Protein AF-A0A015KIH4-F1 (afdb_monomer_lite)

Sequence (139 aa):
MNKYRIIKDDKKRKSVEKLAPDIIREFVRLIQFRLKIQEPSAQIKWIPINSDVDSSIMEGNWDKDDIDNLVVEVCSFPVIGQDLDDVENRKVYTPAQVFTKSKSYKSYVISMSSKVAKRISNLSNTTNSGPESGNSDYE

Secondary structure (DSSP, 8-state):
-TTT-----HHHHHHHHHHHHHHHHHHHIIIIIIHHHSSSPPEEEPPPTTPBP-TTTEE-S--GGGGGGEEEEEEEE-EEEESTT-TTT-EEEEPEEEEEEEPPHHHHHHHHHHHHHHHHHHHHTTTT-PPPPP-----

Foldseek 3Di:
DVPVDDDPDPVVVVVCVVCVVVVVVVVCCCPVPVQCPDVVRKDWDFDDWFAQDDPVQEDEDDDPVCSRQKGFHDFPGTWIWPPVVPPVPIDTPDHTYTDIDGDDPVRVVVVVVVVVVVVVVVVVVVPPPDDDDDDDDDD

Structure (mmCIF, N/CA/C/O backbone):
data_AF-A0A015KIH4-F1
#
_entry.id   AF-A0A015KIH4-F1
#
loop_
_atom_site.group_PDB
_atom_site.id
_atom_site.type_symbol
_atom_site.label_atom_id
_atom_site.label_alt_id
_atom_site.label_comp_id
_atom_site.label_asym_id
_atom_site.label_entity_id
_atom_site.label_seq_id
_atom_site.pdbx_PDB_ins_code
_atom_site.Cartn_x
_atom_site.Cartn_y
_atom_site.Cartn_z
_atom_site.occupancy
_atom_site.B_iso_or_equiv
_atom_site.auth_seq_id
_atom_site.auth_comp_id
_atom_site.auth_asym_id
_atom_site.auth_atom_id
_atom_site.pdbx_PDB_model_num
ATOM 1 N N . MET A 1 1 ? -16.469 -4.375 12.742 1.00 63.25 1 MET A N 1
ATOM 2 C CA . MET A 1 1 ? -15.119 -4.071 13.278 1.00 63.25 1 MET A CA 1
ATOM 3 C C . MET A 1 1 ? -14.524 -5.231 14.093 1.00 63.25 1 MET A C 1
ATOM 5 O O . MET A 1 1 ? -13.373 -5.577 13.866 1.00 63.25 1 MET A O 1
ATOM 9 N N . ASN A 1 2 ? -15.311 -5.909 14.941 1.00 78.44 2 ASN A N 1
ATOM 10 C CA . ASN A 1 2 ? -14.821 -6.910 15.912 1.00 78.44 2 ASN A CA 1
ATOM 11 C C . ASN A 1 2 ? -14.225 -8.213 15.345 1.00 78.44 2 ASN A C 1
ATOM 13 O O . ASN A 1 2 ? -13.649 -8.982 16.102 1.00 78.44 2 ASN A O 1
ATOM 17 N N . LYS A 1 3 ? -14.332 -8.464 14.033 1.00 84.06 3 LYS A N 1
ATOM 18 C CA . LYS A 1 3 ? -13.757 -9.657 13.389 1.00 84.06 3 LYS A CA 1
ATOM 19 C C . LYS A 1 3 ? -12.225 -9.650 13.394 1.00 84.06 3 LYS A C 1
ATOM 21 O O . LYS A 1 3 ? -11.616 -10.696 13.562 1.00 84.06 3 LYS A O 1
ATOM 26 N N . TYR A 1 4 ? -11.622 -8.479 13.188 1.00 80.75 4 TYR A N 1
ATOM 27 C CA . TYR A 1 4 ? -10.169 -8.339 13.026 1.00 80.75 4 TYR A CA 1
ATOM 28 C C . TYR A 1 4 ? -9.501 -7.678 14.234 1.00 80.75 4 TYR A C 1
ATOM 30 O O . TYR A 1 4 ? -8.318 -7.888 14.478 1.00 80.75 4 TYR A O 1
ATOM 38 N N . ARG A 1 5 ? -10.248 -6.872 15.003 1.00 83.56 5 ARG A N 1
ATOM 39 C CA . ARG A 1 5 ? -9.742 -6.197 16.203 1.00 83.56 5 ARG A CA 1
ATOM 40 C C . ARG A 1 5 ? -10.873 -5.878 17.172 1.00 83.56 5 ARG A C 1
ATOM 42 O O . ARG A 1 5 ? -11.912 -5.373 16.756 1.00 83.56 5 ARG A O 1
ATOM 49 N N . ILE A 1 6 ? -10.626 -6.082 18.464 1.00 90.00 6 ILE A N 1
ATOM 50 C CA . ILE A 1 6 ? -11.513 -5.655 19.553 1.00 90.00 6 ILE A CA 1
ATOM 51 C C . ILE A 1 6 ? -10.832 -4.506 20.306 1.00 90.00 6 ILE A C 1
ATOM 53 O O . ILE A 1 6 ? -9.694 -4.639 20.758 1.00 90.00 6 ILE A O 1
ATOM 57 N N . ILE A 1 7 ? -11.516 -3.365 20.430 1.00 90.19 7 ILE A N 1
ATOM 58 C CA . ILE A 1 7 ? -11.055 -2.221 21.228 1.00 90.19 7 ILE A CA 1
ATOM 59 C C . ILE A 1 7 ? -11.792 -2.274 22.565 1.00 90.19 7 ILE A C 1
ATOM 61 O O . ILE A 1 7 ? -12.995 -2.040 22.607 1.00 90.19 7 ILE A O 1
ATOM 65 N N . LYS A 1 8 ? -11.067 -2.614 23.637 1.00 92.81 8 LYS A N 1
ATOM 66 C CA . LYS A 1 8 ? -11.639 -2.753 24.987 1.00 92.81 8 LYS A CA 1
ATOM 67 C C . LYS A 1 8 ? -12.040 -1.410 25.608 1.00 92.81 8 LYS A C 1
ATOM 69 O O . LYS A 1 8 ? -12.992 -1.354 26.368 1.00 92.81 8 LYS A O 1
ATOM 74 N N . ASP A 1 9 ? -11.306 -0.345 25.291 1.00 95.62 9 ASP A N 1
ATOM 75 C CA . ASP A 1 9 ? -11.614 1.006 25.761 1.00 95.62 9 ASP A CA 1
ATOM 76 C C . ASP A 1 9 ? -12.815 1.572 24.990 1.00 95.62 9 ASP A C 1
ATOM 78 O O . ASP A 1 9 ? -12.732 1.828 23.785 1.00 95.62 9 ASP A O 1
ATOM 82 N N . ASP A 1 10 ? -13.927 1.782 25.691 1.00 93.75 10 ASP A N 1
ATOM 83 C CA . ASP A 1 10 ? -15.176 2.244 25.088 1.00 93.75 10 ASP A CA 1
ATOM 84 C C . ASP A 1 10 ? -15.097 3.658 24.509 1.00 93.75 10 ASP A C 1
ATOM 86 O O . ASP A 1 10 ? -15.727 3.942 23.485 1.00 93.75 10 ASP A O 1
ATOM 90 N N . LYS A 1 11 ? -14.320 4.557 25.122 1.00 96.12 11 LYS A N 1
ATOM 91 C CA . LYS A 1 11 ? -14.159 5.930 24.626 1.00 96.12 11 LYS A CA 1
ATOM 92 C C . LYS A 1 11 ? -13.389 5.917 23.308 1.00 96.12 11 LYS A C 1
ATOM 94 O O . LYS A 1 11 ? -13.807 6.560 22.344 1.00 96.12 11 LYS A O 1
ATOM 99 N N . LYS A 1 12 ? -12.308 5.139 23.247 1.00 93.69 12 LYS A N 1
ATOM 100 C CA . LYS A 1 12 ? -11.501 4.934 22.040 1.00 93.69 12 LYS A CA 1
ATOM 101 C C . LYS A 1 12 ? -12.281 4.206 20.952 1.00 93.69 12 LYS A C 1
ATOM 103 O O . LYS A 1 12 ? -12.163 4.543 19.780 1.00 93.69 12 LYS A O 1
ATOM 108 N N . ARG A 1 13 ? -13.087 3.211 21.320 1.00 92.50 13 ARG A N 1
ATOM 109 C CA . ARG A 1 13 ? -13.930 2.487 20.367 1.00 92.50 13 ARG A CA 1
ATOM 110 C C . ARG A 1 13 ? -14.923 3.434 19.700 1.00 92.50 13 ARG A C 1
ATOM 112 O O . ARG A 1 13 ? -14.947 3.506 18.476 1.00 92.50 13 ARG A O 1
ATOM 119 N N . LYS A 1 14 ? -15.663 4.215 20.494 1.00 93.44 14 LYS A N 1
ATOM 120 C CA . LYS A 1 14 ? -16.629 5.201 19.984 1.00 93.44 14 LYS A CA 1
ATOM 121 C C . LYS A 1 14 ? -15.967 6.263 19.105 1.00 93.44 14 LYS A C 1
ATOM 123 O O . LYS A 1 14 ? -16.537 6.639 18.085 1.00 93.44 14 LYS A O 1
ATOM 128 N N . SER A 1 15 ? -14.775 6.745 19.467 1.00 94.38 15 SER A N 1
ATOM 129 C CA . SER A 1 15 ? -14.073 7.742 18.648 1.00 94.38 15 SER A CA 1
ATOM 130 C C . SER A 1 15 ? -13.616 7.175 17.302 1.00 94.38 15 SER A C 1
ATOM 132 O O . SER A 1 15 ? -13.807 7.826 16.278 1.00 94.38 15 SER A O 1
ATOM 134 N N . VAL A 1 16 ? -13.083 5.949 17.281 1.00 91.00 16 VAL A N 1
ATOM 135 C CA . VAL A 1 16 ? -12.688 5.258 16.044 1.00 91.00 16 VAL A CA 1
ATOM 136 C C . VAL A 1 16 ? -13.904 4.958 15.168 1.00 91.00 16 VAL A C 1
ATOM 138 O O . VAL A 1 16 ? -13.865 5.229 13.972 1.00 91.00 16 VAL A O 1
ATOM 141 N N . GLU A 1 17 ? -14.993 4.450 15.751 1.00 90.50 17 GLU A N 1
ATOM 142 C CA . GLU A 1 17 ? -16.240 4.166 15.025 1.00 90.50 17 GLU A CA 1
ATOM 143 C C . GLU A 1 17 ? -16.836 5.432 14.398 1.00 90.50 17 GLU A C 1
ATOM 145 O O . GLU A 1 17 ? -17.338 5.375 13.278 1.00 90.50 17 GLU A O 1
ATOM 150 N N . LYS A 1 18 ? -16.732 6.583 15.077 1.00 94.19 18 LYS A N 1
ATOM 151 C CA . LYS A 1 18 ? -17.179 7.875 14.540 1.00 94.19 18 LYS A CA 1
ATOM 152 C C . LYS A 1 18 ? -16.291 8.386 13.402 1.00 94.19 18 LYS A C 1
ATOM 154 O O . LYS A 1 18 ? -16.810 8.995 12.477 1.00 94.19 18 LYS A O 1
ATOM 159 N N . LEU A 1 19 ? -14.978 8.160 13.472 1.00 94.56 19 LEU A N 1
ATOM 160 C CA . LEU A 1 19 ? -14.013 8.666 12.489 1.00 94.56 19 LEU A CA 1
ATOM 161 C C . LEU A 1 19 ? -13.919 7.788 11.230 1.00 94.56 19 LEU A C 1
ATOM 163 O O . LEU A 1 19 ? -13.601 8.281 10.148 1.00 94.56 19 LEU A O 1
ATOM 167 N N . ALA A 1 20 ? -14.193 6.487 11.349 1.00 91.44 20 ALA A N 1
ATOM 168 C CA . ALA A 1 20 ? -14.040 5.542 10.246 1.00 91.44 20 ALA A CA 1
ATOM 169 C C . ALA A 1 20 ? -14.828 5.924 8.972 1.00 91.44 20 ALA A C 1
ATOM 171 O O . ALA A 1 20 ? -14.237 5.848 7.893 1.00 91.44 20 ALA A O 1
ATOM 172 N N . PRO A 1 21 ? -16.102 6.370 9.038 1.00 94.12 21 PRO A N 1
ATOM 173 C CA . PRO A 1 21 ? -16.849 6.786 7.852 1.00 94.12 21 PRO A CA 1
ATOM 174 C C . PRO A 1 21 ? -16.186 7.940 7.095 1.00 94.12 21 PRO A C 1
ATOM 176 O O . PRO A 1 21 ? -16.146 7.915 5.865 1.00 94.12 21 PRO A O 1
ATOM 179 N N . ASP A 1 22 ? -15.638 8.921 7.816 1.00 95.69 22 ASP A N 1
ATOM 180 C CA . ASP A 1 22 ? -14.982 10.080 7.209 1.00 95.69 22 ASP A CA 1
ATOM 181 C C . ASP A 1 22 ? -13.670 9.673 6.532 1.00 95.69 22 ASP A C 1
ATOM 183 O O . ASP A 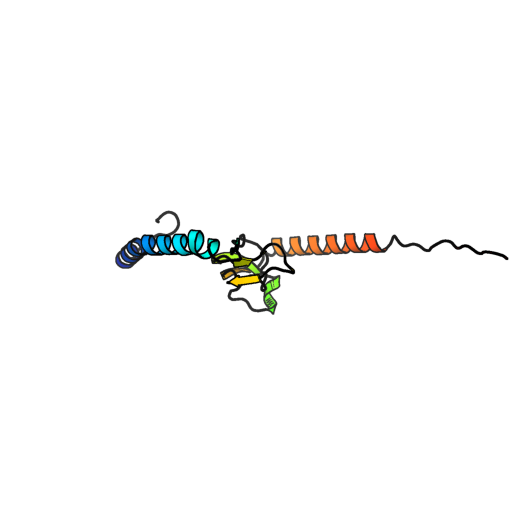1 22 ? -13.435 10.039 5.381 1.00 95.69 22 ASP A O 1
ATOM 187 N N . ILE A 1 23 ? -12.863 8.825 7.182 1.00 93.69 23 ILE A N 1
ATOM 188 C CA . ILE A 1 23 ? -11.636 8.276 6.580 1.00 93.69 23 ILE A CA 1
ATOM 189 C C . ILE A 1 23 ? -11.959 7.486 5.307 1.00 93.69 23 ILE A C 1
ATOM 191 O O . ILE A 1 23 ? -11.299 7.672 4.287 1.00 93.69 23 ILE A O 1
ATOM 195 N N . ILE A 1 24 ? -12.975 6.619 5.341 1.00 92.38 24 ILE A N 1
ATOM 196 C CA . ILE A 1 24 ? -13.373 5.815 4.176 1.00 92.38 24 ILE A CA 1
ATOM 197 C C . ILE A 1 24 ? -13.836 6.724 3.034 1.00 92.38 24 ILE A C 1
ATOM 199 O O . ILE A 1 24 ? -13.433 6.517 1.888 1.00 92.38 24 ILE A O 1
ATOM 203 N N . ARG A 1 25 ? -14.650 7.745 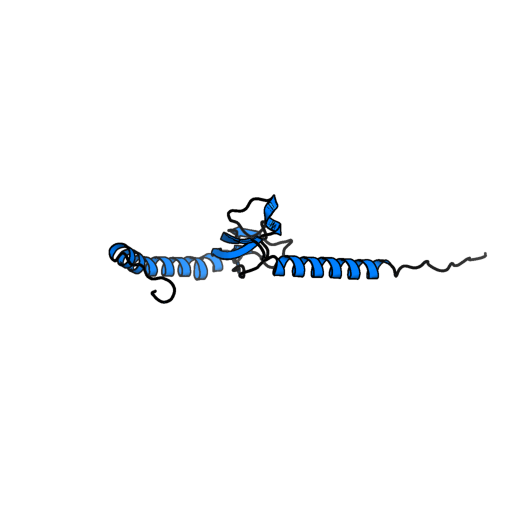3.332 1.00 94.56 25 ARG A N 1
ATOM 204 C CA . ARG A 1 25 ? -15.117 8.716 2.334 1.00 94.56 25 ARG A CA 1
ATOM 205 C C . ARG A 1 25 ? -13.946 9.439 1.679 1.00 94.56 25 ARG A C 1
ATOM 207 O O . ARG A 1 25 ? -13.906 9.534 0.455 1.00 94.56 25 ARG A O 1
ATOM 214 N N . GLU A 1 26 ? -12.997 9.919 2.474 1.00 93.62 26 GLU A N 1
ATOM 215 C CA . GLU A 1 26 ? -11.819 10.616 1.961 1.00 93.62 26 GLU A CA 1
ATOM 216 C C . GLU A 1 26 ? -10.917 9.697 1.142 1.00 93.62 26 GLU A C 1
ATOM 218 O O . GLU A 1 26 ? -10.487 10.075 0.054 1.00 93.62 26 GLU A O 1
ATOM 223 N N . PHE A 1 27 ? -10.708 8.459 1.588 1.00 90.25 27 PHE A N 1
ATOM 224 C CA . PHE A 1 27 ? -9.954 7.469 0.827 1.00 90.25 27 PHE A CA 1
ATOM 225 C C . PHE A 1 27 ? -10.593 7.208 -0.543 1.00 90.25 27 PHE A C 1
ATOM 227 O O . PHE A 1 27 ? -9.924 7.324 -1.567 1.00 90.25 27 PHE A O 1
ATOM 234 N N . VAL A 1 28 ? -11.902 6.943 -0.597 1.00 90.94 28 VAL A N 1
ATOM 235 C CA . VAL A 1 28 ? -12.617 6.749 -1.872 1.00 90.94 28 VAL A CA 1
ATOM 236 C C . VAL A 1 28 ? -12.528 8.002 -2.745 1.00 90.94 28 VAL A C 1
ATOM 238 O O . VAL A 1 28 ? -12.279 7.889 -3.945 1.00 90.94 28 VAL A O 1
ATOM 241 N N . ARG A 1 29 ? -12.666 9.195 -2.154 1.00 91.25 29 ARG A N 1
ATOM 242 C CA . ARG A 1 29 ? -12.552 10.475 -2.866 1.00 91.25 29 ARG A CA 1
ATOM 243 C C . ARG A 1 29 ? -11.183 10.644 -3.530 1.00 91.25 29 ARG A C 1
ATOM 245 O O . ARG A 1 29 ? -11.108 11.012 -4.702 1.00 91.25 29 ARG A O 1
ATOM 252 N N . LEU A 1 30 ? -10.106 10.378 -2.795 1.00 88.75 30 LEU A N 1
ATOM 253 C CA . LEU A 1 30 ? -8.737 10.474 -3.303 1.00 88.75 30 LEU A CA 1
ATOM 254 C C . LEU A 1 30 ? -8.471 9.418 -4.380 1.00 88.75 30 LEU A C 1
ATOM 256 O O . LEU A 1 30 ? -8.013 9.752 -5.471 1.00 88.75 30 LEU A O 1
ATOM 260 N N . ILE A 1 31 ? -8.804 8.162 -4.092 1.00 85.19 31 ILE A N 1
ATOM 261 C CA . ILE A 1 31 ? -8.418 7.029 -4.931 1.00 85.19 31 ILE A CA 1
ATOM 262 C C . ILE A 1 31 ? -9.255 6.924 -6.210 1.00 85.19 31 ILE A C 1
ATOM 264 O O . ILE A 1 31 ? -8.700 6.741 -7.289 1.00 85.19 31 ILE A O 1
ATOM 268 N N . GLN A 1 32 ? -10.583 7.031 -6.120 1.00 83.06 32 GLN A N 1
ATOM 269 C CA . GLN A 1 32 ? -11.451 6.826 -7.286 1.00 83.06 32 GLN A CA 1
ATOM 270 C C . GLN A 1 32 ? -11.588 8.064 -8.161 1.00 83.06 32 GLN A C 1
ATOM 272 O O . GLN A 1 32 ? -11.792 7.923 -9.362 1.00 83.06 32 GLN A O 1
ATOM 277 N N . PHE A 1 33 ? -11.484 9.260 -7.582 1.00 84.81 33 PHE A N 1
ATOM 278 C CA . PHE A 1 33 ? -11.687 10.494 -8.333 1.00 84.81 33 PHE A CA 1
ATOM 279 C C . PHE A 1 33 ? -10.360 11.193 -8.582 1.00 84.81 33 PHE A C 1
ATOM 281 O O . PHE A 1 33 ? -9.949 11.323 -9.729 1.00 84.81 33 PHE A O 1
ATOM 288 N N . ARG A 1 34 ? -9.643 11.609 -7.532 1.00 85.12 34 ARG A N 1
ATOM 289 C CA . ARG A 1 34 ? -8.473 12.479 -7.735 1.00 85.12 34 ARG A CA 1
A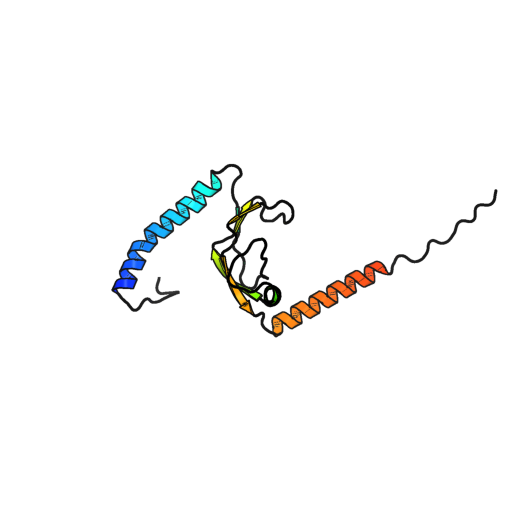TOM 290 C C . ARG A 1 34 ? -7.361 11.819 -8.542 1.00 85.12 34 ARG A C 1
ATOM 292 O O . ARG A 1 34 ? -6.861 12.446 -9.466 1.00 85.12 34 ARG A O 1
ATOM 299 N N . LEU A 1 35 ? -7.005 10.575 -8.229 1.00 85.25 35 LEU A N 1
ATOM 300 C CA . LEU A 1 35 ? -5.913 9.887 -8.927 1.00 85.25 35 LEU A CA 1
ATOM 301 C C . LEU A 1 35 ? -6.245 9.537 -10.385 1.00 85.25 35 LEU A C 1
ATOM 303 O O . LEU A 1 35 ? -5.340 9.502 -11.212 1.00 85.25 35 LEU A O 1
ATOM 307 N N . LYS A 1 36 ? -7.527 9.327 -10.710 1.00 78.81 36 LYS A N 1
ATOM 308 C CA . LYS A 1 36 ? -7.974 9.014 -12.078 1.00 78.81 36 LYS A CA 1
ATOM 309 C C . LYS A 1 36 ? -8.171 10.244 -12.965 1.00 78.81 36 LYS A C 1
ATOM 311 O O . LYS A 1 36 ? -8.187 10.104 -14.179 1.00 78.81 36 LYS A O 1
ATOM 316 N N . ILE A 1 37 ? -8.375 11.422 -12.371 1.00 84.19 37 ILE A N 1
ATOM 317 C CA . ILE A 1 37 ? -8.646 12.672 -13.104 1.00 84.19 37 ILE A CA 1
ATOM 318 C C . ILE A 1 37 ? -7.348 13.428 -13.439 1.00 84.19 37 ILE A C 1
ATOM 320 O O . ILE A 1 37 ? -7.346 14.287 -14.314 1.00 84.19 37 ILE A O 1
ATOM 324 N N . GLN A 1 38 ? -6.237 13.135 -12.757 1.00 77.50 38 GLN A N 1
ATOM 325 C CA . GLN A 1 38 ? -4.938 13.717 -13.100 1.00 77.50 38 GLN A CA 1
ATOM 326 C C . GLN A 1 38 ? -4.435 13.151 -14.432 1.00 77.50 38 GLN A C 1
ATOM 328 O O . GLN A 1 38 ? -4.422 11.939 -14.613 1.00 77.50 38 GLN A O 1
ATOM 333 N N . GLU A 1 39 ? -3.987 14.018 -15.340 1.00 82.44 39 GLU A N 1
ATOM 334 C CA . GLU A 1 39 ? -3.259 13.606 -16.539 1.00 82.44 39 GLU A CA 1
ATOM 335 C C . GLU A 1 39 ? -1.747 13.731 -16.286 1.00 82.44 39 GLU A C 1
ATOM 337 O O . GLU A 1 39 ? -1.284 14.825 -15.944 1.00 82.44 39 GLU A O 1
ATOM 342 N N . PRO A 1 40 ? -0.961 12.645 -16.426 1.00 83.19 40 PRO A N 1
ATOM 343 C CA . PRO A 1 40 ? -1.369 11.281 -16.796 1.00 83.19 40 PRO A CA 1
ATOM 344 C C . PRO A 1 40 ? -1.968 10.487 -15.614 1.00 83.19 40 PRO A C 1
ATOM 346 O O . PRO A 1 40 ? -1.550 10.665 -14.467 1.00 83.19 40 PRO A O 1
ATOM 349 N N . SER A 1 41 ? -2.912 9.578 -15.896 1.00 84.12 41 SER A N 1
ATOM 350 C CA . SER A 1 41 ? -3.633 8.817 -14.859 1.00 84.12 41 SER A CA 1
ATOM 351 C C . SER A 1 41 ? -2.671 8.039 -13.966 1.00 84.12 41 SER A C 1
ATOM 353 O O . SER A 1 41 ? -1.875 7.231 -14.446 1.00 84.12 41 SER A O 1
ATOM 355 N N . ALA A 1 42 ? -2.782 8.236 -12.654 1.00 89.81 42 ALA A N 1
ATOM 356 C CA . ALA A 1 42 ? -1.985 7.491 -11.694 1.00 89.81 42 ALA A CA 1
ATOM 357 C C . ALA A 1 42 ? -2.541 6.069 -11.500 1.00 89.81 42 ALA A C 1
ATOM 359 O O . ALA A 1 42 ? -3.751 5.839 -11.444 1.00 89.81 42 ALA A O 1
ATOM 360 N N . GLN A 1 43 ? -1.631 5.114 -11.370 1.00 91.25 43 GLN A N 1
ATOM 361 C CA . GLN A 1 43 ? -1.867 3.717 -11.042 1.00 91.25 43 GLN A CA 1
ATOM 362 C C . GLN A 1 43 ? -1.621 3.491 -9.549 1.00 91.25 43 GLN A C 1
ATOM 364 O O . GLN A 1 43 ? -0.802 4.169 -8.926 1.00 91.25 43 GLN A O 1
ATOM 369 N N . ILE A 1 44 ? -2.325 2.512 -8.984 1.00 92.50 44 ILE A N 1
ATOM 370 C CA . ILE A 1 44 ? -2.167 2.077 -7.596 1.00 92.50 44 ILE A CA 1
ATOM 371 C C . ILE A 1 44 ? -1.868 0.590 -7.611 1.00 92.50 44 ILE A C 1
ATOM 373 O O . ILE A 1 44 ? -2.650 -0.186 -8.166 1.00 92.50 44 ILE A O 1
ATOM 377 N N . LYS A 1 45 ? -0.788 0.185 -6.948 1.00 94.38 45 LYS A N 1
ATOM 378 C CA . LYS A 1 45 ? -0.410 -1.223 -6.828 1.00 94.38 45 LYS A CA 1
ATOM 379 C C . LYS A 1 45 ? -0.148 -1.566 -5.367 1.00 94.38 45 LYS A C 1
ATOM 381 O O . LYS A 1 45 ? 0.656 -0.935 -4.686 1.00 94.38 45 LYS A O 1
ATOM 386 N N . TRP A 1 46 ? -0.868 -2.567 -4.874 1.00 96.38 46 TRP A N 1
ATOM 387 C CA . TRP A 1 46 ? -0.635 -3.128 -3.547 1.00 96.38 46 TRP A CA 1
ATOM 388 C C . TRP A 1 46 ? 0.464 -4.175 -3.630 1.00 96.38 46 TRP A C 1
ATOM 390 O O . TRP A 1 46 ? 0.451 -5.014 -4.532 1.00 96.38 46 TRP A O 1
ATOM 400 N N . ILE A 1 47 ? 1.398 -4.137 -2.683 1.00 97.12 47 ILE A N 1
ATOM 401 C CA . ILE A 1 47 ? 2.477 -5.118 -2.628 1.00 97.12 47 ILE A CA 1
ATOM 402 C C . ILE A 1 47 ? 1.973 -6.383 -1.920 1.00 97.12 47 ILE A C 1
ATOM 404 O O . ILE A 1 47 ? 1.503 -6.290 -0.780 1.00 97.12 47 ILE A O 1
ATOM 408 N N . PRO A 1 48 ? 2.049 -7.566 -2.557 1.00 96.44 48 PRO A N 1
ATOM 409 C CA . PRO A 1 48 ? 1.620 -8.813 -1.935 1.00 96.44 48 PRO A CA 1
ATOM 410 C C . PRO A 1 48 ? 2.458 -9.180 -0.707 1.00 96.44 48 PRO A C 1
ATOM 412 O O . PRO A 1 48 ? 3.665 -8.929 -0.656 1.00 96.44 48 PRO A O 1
ATOM 415 N N . ILE A 1 49 ? 1.831 -9.861 0.254 1.00 93.94 49 ILE A N 1
ATOM 416 C CA . ILE A 1 49 ? 2.541 -10.465 1.385 1.00 93.94 49 ILE A CA 1
ATOM 417 C C . ILE A 1 49 ? 3.589 -11.474 0.893 1.00 93.94 49 ILE A C 1
ATOM 419 O O . ILE A 1 49 ? 3.362 -12.217 -0.059 1.00 93.94 49 ILE A O 1
ATOM 423 N N . ASN A 1 50 ? 4.721 -11.525 1.589 1.00 93.88 50 ASN A N 1
ATOM 424 C CA . ASN A 1 50 ? 5.909 -12.321 1.291 1.00 93.88 50 ASN A CA 1
ATOM 425 C C . ASN A 1 50 ? 6.650 -11.939 -0.005 1.00 93.88 50 ASN A C 1
ATOM 427 O O . ASN A 1 50 ? 7.540 -12.682 -0.412 1.00 93.88 50 ASN A O 1
ATOM 431 N N . SER A 1 51 ? 6.323 -10.805 -0.634 1.00 94.44 51 SER A N 1
ATOM 432 C CA . SER A 1 51 ? 7.150 -10.260 -1.720 1.00 94.44 51 SER A CA 1
ATOM 433 C C . SER A 1 51 ? 8.522 -9.853 -1.186 1.00 94.44 51 SER A C 1
ATOM 435 O O . SER A 1 51 ? 8.622 -9.374 -0.052 1.00 94.44 51 SER A O 1
ATOM 437 N N . ASP A 1 52 ? 9.560 -10.018 -2.004 1.00 94.25 52 ASP A N 1
ATOM 438 C CA . ASP A 1 52 ? 10.873 -9.439 -1.722 1.00 94.25 52 ASP A CA 1
ATOM 439 C C . ASP A 1 52 ? 10.761 -7.910 -1.637 1.00 94.25 52 ASP A C 1
ATOM 441 O O . ASP A 1 52 ? 9.955 -7.290 -2.338 1.00 94.25 52 ASP A O 1
ATOM 445 N N . VAL A 1 53 ? 11.547 -7.309 -0.745 1.00 93.69 53 VAL A N 1
ATOM 446 C CA . VAL A 1 53 ? 11.563 -5.855 -0.572 1.00 93.69 53 VAL A CA 1
ATOM 447 C C . VAL A 1 53 ? 12.269 -5.214 -1.769 1.00 93.69 53 VAL A C 1
ATOM 449 O O . VAL A 1 53 ? 13.425 -5.519 -2.044 1.00 93.69 53 VAL A O 1
ATOM 452 N N . ASP A 1 54 ? 11.578 -4.306 -2.462 1.00 93.00 54 ASP A N 1
ATOM 453 C CA . ASP A 1 54 ? 12.133 -3.492 -3.551 1.00 93.00 54 ASP A CA 1
ATOM 454 C C . ASP A 1 54 ? 12.200 -2.029 -3.095 1.00 93.00 54 ASP A C 1
ATOM 456 O O . ASP A 1 54 ? 11.197 -1.314 -3.105 1.00 93.00 54 ASP A O 1
ATOM 460 N N . SER A 1 55 ? 13.391 -1.571 -2.704 1.00 92.62 55 SER A N 1
ATOM 461 C CA . SER A 1 55 ? 13.621 -0.202 -2.216 1.00 92.62 55 SER A CA 1
ATOM 462 C C . SER A 1 55 ? 13.354 0.888 -3.256 1.00 92.62 55 SER A C 1
ATOM 464 O O . SER A 1 55 ? 13.273 2.059 -2.895 1.00 92.62 55 SER A O 1
ATOM 466 N N . SER A 1 56 ? 13.200 0.540 -4.535 1.00 92.75 56 SER A N 1
ATOM 467 C CA . SER A 1 56 ? 12.868 1.521 -5.571 1.00 92.75 56 SER A CA 1
ATOM 468 C C . SER A 1 56 ? 11.370 1.841 -5.651 1.00 92.75 56 SER A C 1
ATOM 470 O O . SER A 1 56 ? 10.998 2.851 -6.248 1.00 92.75 56 SER A O 1
ATOM 472 N N . ILE A 1 57 ? 10.504 1.024 -5.033 1.00 95.62 57 ILE A N 1
ATOM 473 C CA . ILE A 1 57 ? 9.047 1.261 -4.976 1.00 95.62 57 ILE A CA 1
ATOM 474 C C . ILE A 1 57 ? 8.455 1.134 -3.569 1.00 95.62 57 ILE A C 1
ATOM 476 O O . ILE A 1 57 ? 7.261 1.385 -3.398 1.00 95.62 57 ILE A O 1
ATOM 480 N N . MET A 1 58 ? 9.245 0.722 -2.576 1.00 96.12 58 MET A N 1
ATOM 481 C CA . MET A 1 58 ? 8.814 0.485 -1.199 1.00 96.12 58 MET A CA 1
ATOM 482 C C . MET A 1 58 ? 9.640 1.304 -0.210 1.00 96.12 58 MET A C 1
ATOM 484 O O . MET A 1 58 ? 10.843 1.485 -0.381 1.00 96.12 58 MET A O 1
ATOM 488 N N . GLU A 1 59 ? 8.992 1.719 0.870 1.00 95.50 59 GLU A N 1
ATOM 489 C CA . GLU A 1 59 ? 9.588 2.397 2.014 1.00 95.50 59 GLU A CA 1
ATOM 490 C C . GLU A 1 59 ? 9.135 1.717 3.313 1.00 95.50 59 GLU A C 1
ATOM 492 O O . GLU A 1 59 ? 8.013 1.212 3.428 1.00 95.50 59 GLU A O 1
ATOM 497 N N . GLY A 1 60 ? 10.027 1.684 4.296 1.00 90.69 60 GLY A N 1
ATOM 498 C CA . GLY A 1 60 ? 9.770 1.157 5.626 1.00 90.69 60 GLY A CA 1
ATOM 499 C C . GLY A 1 60 ? 11.047 1.147 6.456 1.00 90.69 60 GLY A C 1
ATOM 500 O O . GLY A 1 60 ? 12.049 1.754 6.085 1.00 90.69 60 GLY A O 1
ATOM 501 N N . ASN A 1 61 ? 10.996 0.489 7.612 1.00 86.12 61 ASN A N 1
ATOM 502 C CA . ASN A 1 61 ? 12.093 0.512 8.573 1.00 86.12 61 ASN A CA 1
ATOM 503 C C . ASN A 1 61 ? 12.996 -0.717 8.391 1.00 86.12 61 ASN A C 1
ATOM 505 O O . ASN A 1 61 ? 12.737 -1.765 8.984 1.00 86.12 61 ASN A O 1
ATOM 509 N N . TRP A 1 62 ? 14.011 -0.605 7.534 1.00 87.06 62 TRP A N 1
ATOM 510 C CA . TRP A 1 62 ? 15.076 -1.598 7.388 1.00 87.06 62 TRP A CA 1
ATOM 511 C C . TRP A 1 62 ? 16.407 -0.930 7.057 1.00 87.06 62 TRP A C 1
ATOM 513 O O . TRP A 1 62 ? 16.454 0.076 6.346 1.00 87.06 62 TRP A O 1
ATOM 523 N N . ASP A 1 63 ? 17.490 -1.536 7.532 1.00 81.88 63 ASP A N 1
ATOM 524 C CA . ASP A 1 63 ? 18.834 -1.170 7.111 1.00 81.88 63 ASP A CA 1
ATOM 525 C C . ASP A 1 63 ? 19.105 -1.710 5.702 1.00 81.88 63 ASP A C 1
ATOM 527 O O . ASP A 1 63 ? 18.606 -2.767 5.302 1.00 81.88 63 ASP A O 1
ATOM 531 N N . LYS A 1 64 ? 19.892 -0.967 4.917 1.00 75.94 64 LYS A N 1
ATOM 532 C CA . LYS A 1 64 ? 20.180 -1.327 3.517 1.00 75.94 64 LYS A CA 1
ATOM 533 C C . LYS A 1 64 ? 20.876 -2.685 3.394 1.00 75.94 64 LYS A C 1
ATOM 535 O O . LYS A 1 64 ? 20.658 -3.372 2.402 1.00 75.94 64 LYS A O 1
ATOM 540 N N . ASP A 1 65 ? 21.653 -3.066 4.403 1.00 78.38 65 ASP A N 1
ATOM 541 C CA . ASP A 1 65 ? 22.450 -4.296 4.410 1.00 78.38 65 ASP A CA 1
ATOM 542 C C . ASP A 1 65 ? 21.603 -5.557 4.667 1.00 78.38 65 ASP A C 1
ATOM 544 O O . ASP A 1 65 ? 21.989 -6.656 4.272 1.00 78.38 65 ASP A O 1
ATOM 548 N N . ASP A 1 66 ? 20.409 -5.404 5.252 1.00 81.31 66 ASP A N 1
ATOM 549 C CA . ASP A 1 66 ? 19.527 -6.520 5.617 1.00 81.31 66 ASP A CA 1
ATOM 550 C C . ASP A 1 66 ? 18.387 -6.762 4.617 1.00 81.31 66 ASP A C 1
ATOM 552 O O . ASP A 1 66 ? 17.646 -7.743 4.742 1.00 81.31 66 ASP A O 1
ATOM 556 N N . ILE A 1 67 ? 18.247 -5.906 3.599 1.00 85.44 67 ILE A N 1
ATOM 557 C CA . ILE A 1 67 ? 17.100 -5.904 2.677 1.00 85.44 67 ILE A CA 1
ATOM 558 C C . ILE A 1 67 ? 16.887 -7.256 1.976 1.00 85.44 67 ILE A C 1
ATOM 560 O O . ILE A 1 67 ? 15.754 -7.724 1.852 1.00 85.44 67 ILE A O 1
ATOM 564 N N . ASP A 1 68 ? 17.974 -7.943 1.612 1.00 86.62 68 ASP A N 1
ATOM 565 C CA . ASP A 1 68 ? 17.946 -9.238 0.921 1.00 86.62 68 ASP A CA 1
ATOM 566 C C . ASP A 1 68 ? 17.326 -10.359 1.766 1.00 86.62 68 ASP A C 1
ATOM 568 O O . ASP A 1 68 ? 16.812 -11.353 1.230 1.00 86.62 68 ASP A O 1
ATOM 572 N N . ASN A 1 69 ? 17.353 -10.205 3.089 1.00 87.88 69 ASN A N 1
ATOM 573 C CA . ASN A 1 69 ? 16.842 -11.175 4.051 1.00 87.88 69 ASN A CA 1
ATOM 574 C C . ASN A 1 69 ? 15.410 -10.865 4.495 1.00 87.88 69 ASN A C 1
ATOM 576 O O . ASN A 1 69 ? 14.844 -11.624 5.286 1.00 87.88 69 ASN A O 1
ATOM 580 N N . LEU A 1 70 ? 14.808 -9.791 3.984 1.00 91.56 70 LEU A N 1
ATOM 581 C CA . LEU A 1 70 ? 13.487 -9.323 4.375 1.00 91.56 70 LEU A CA 1
ATOM 582 C C . LEU A 1 70 ? 12.444 -9.605 3.294 1.00 91.56 70 LEU A C 1
ATOM 584 O O . LEU A 1 70 ? 12.723 -9.636 2.096 1.00 91.56 70 LEU A O 1
ATOM 588 N N . VAL A 1 71 ? 11.212 -9.822 3.741 1.00 94.38 71 VAL A N 1
ATOM 589 C CA . VAL A 1 71 ? 10.020 -9.876 2.891 1.00 94.38 71 VAL A CA 1
ATOM 590 C C . VAL A 1 71 ? 8.919 -9.025 3.492 1.00 94.38 71 VAL A C 1
ATOM 592 O O . VAL A 1 71 ? 8.877 -8.798 4.705 1.00 94.38 71 VAL A O 1
ATOM 595 N N . VAL A 1 72 ? 7.989 -8.598 2.648 1.00 94.94 72 VAL A N 1
ATOM 596 C CA . VAL A 1 72 ? 6.819 -7.831 3.070 1.00 94.94 72 VAL A CA 1
ATOM 597 C C . VAL A 1 72 ? 5.923 -8.685 3.965 1.00 94.94 72 VAL A C 1
ATOM 599 O O . VAL A 1 72 ? 5.436 -9.744 3.568 1.00 94.94 72 VAL A O 1
ATOM 602 N N . GLU A 1 73 ? 5.675 -8.221 5.182 1.00 94.44 73 GLU A N 1
ATOM 603 C CA . GLU A 1 73 ? 4.663 -8.778 6.078 1.00 94.44 73 GLU A CA 1
ATOM 604 C C . GLU A 1 73 ? 3.318 -8.075 5.881 1.00 94.44 73 GLU A C 1
ATOM 606 O O . GLU A 1 73 ? 2.285 -8.733 5.752 1.00 94.44 73 GLU A O 1
ATOM 611 N N . VAL A 1 74 ? 3.335 -6.741 5.816 1.00 95.12 74 VAL A N 1
ATOM 612 C CA . VAL A 1 74 ? 2.139 -5.910 5.637 1.00 95.12 74 VAL A CA 1
ATOM 613 C C . VAL A 1 74 ? 2.460 -4.747 4.708 1.00 95.12 74 VAL A C 1
ATOM 615 O O . VAL A 1 74 ? 3.407 -4.012 4.953 1.00 95.12 74 VAL A O 1
ATOM 618 N N . CYS A 1 75 ? 1.632 -4.528 3.689 1.00 96.62 75 CYS A N 1
ATOM 619 C CA . CYS A 1 75 ? 1.608 -3.283 2.922 1.00 96.62 75 CYS A CA 1
ATOM 620 C C . CYS A 1 75 ? 0.501 -2.390 3.499 1.00 96.62 75 CYS A C 1
ATOM 622 O O . CYS A 1 75 ? -0.682 -2.714 3.383 1.00 96.62 75 CYS A O 1
ATOM 624 N N . SER A 1 76 ? 0.879 -1.317 4.195 1.00 94.31 76 SER A N 1
ATOM 625 C CA . SER A 1 76 ? -0.059 -0.407 4.870 1.00 94.31 76 SER A CA 1
ATOM 626 C C . SER A 1 76 ? -0.549 0.712 3.952 1.00 94.31 76 SER A C 1
ATOM 628 O O . SER A 1 76 ? -1.658 1.216 4.140 1.00 94.31 76 SER A O 1
ATOM 630 N N . PHE A 1 77 ? 0.244 1.059 2.937 1.00 94.75 77 PHE A N 1
ATOM 631 C CA . PHE A 1 77 ? -0.111 2.015 1.896 1.00 94.75 77 PHE A CA 1
ATOM 632 C C . PHE A 1 77 ? 0.445 1.544 0.543 1.00 94.75 77 PHE A C 1
ATOM 634 O O . PHE A 1 77 ? 1.588 1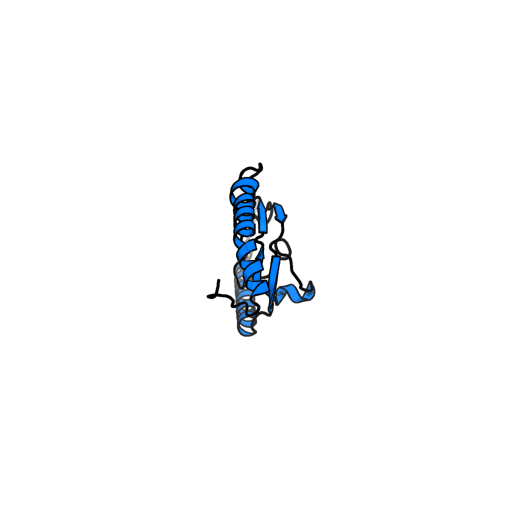.084 0.506 1.00 94.75 77 PHE A O 1
ATOM 641 N N . PRO A 1 78 ? -0.328 1.621 -0.556 1.00 95.38 78 PRO A N 1
ATOM 642 C CA . PRO A 1 78 ? 0.107 1.116 -1.855 1.00 95.38 78 PRO A CA 1
ATOM 643 C C . PRO A 1 78 ? 1.138 2.043 -2.504 1.00 95.38 78 PRO A C 1
ATOM 645 O O . PRO A 1 78 ? 1.231 3.219 -2.154 1.00 95.38 78 PRO A O 1
ATOM 648 N N . VAL A 1 79 ? 1.856 1.536 -3.508 1.00 96.38 79 VAL A N 1
ATOM 649 C CA . VAL A 1 79 ? 2.632 2.407 -4.398 1.00 96.38 79 VAL A CA 1
ATOM 650 C C . VAL A 1 79 ? 1.668 3.139 -5.333 1.00 96.38 79 VAL A C 1
ATOM 652 O O . VAL A 1 79 ? 0.703 2.550 -5.835 1.00 96.38 79 VAL A O 1
ATOM 655 N N . ILE A 1 80 ? 1.929 4.426 -5.552 1.00 94.19 80 ILE A N 1
ATOM 656 C CA . ILE A 1 80 ? 1.198 5.289 -6.481 1.00 94.19 80 ILE A CA 1
ATOM 657 C C . ILE A 1 80 ? 2.191 5.821 -7.508 1.00 94.19 80 ILE A C 1
ATOM 659 O O . ILE A 1 80 ? 3.248 6.340 -7.139 1.00 94.19 80 ILE A O 1
ATOM 663 N N . GLY A 1 81 ? 1.866 5.713 -8.792 1.00 93.88 81 GLY A N 1
ATOM 664 C CA . GLY A 1 81 ? 2.771 6.143 -9.855 1.00 93.88 81 GLY A CA 1
ATOM 665 C C . GLY A 1 81 ? 2.208 5.953 -11.253 1.00 93.88 81 GLY A C 1
ATOM 666 O O . GLY A 1 81 ? 1.002 5.825 -11.425 1.00 93.88 81 GLY A O 1
ATOM 667 N N . GLN A 1 82 ? 3.081 5.933 -12.249 1.00 92.94 82 GLN A N 1
ATOM 668 C CA . GLN A 1 82 ? 2.763 5.649 -13.647 1.00 92.94 82 GLN A CA 1
ATOM 669 C C . GLN A 1 82 ? 3.622 4.508 -14.159 1.00 92.94 82 GLN A C 1
ATOM 671 O O . GLN A 1 82 ? 4.747 4.334 -13.687 1.00 92.94 82 GLN A O 1
ATOM 676 N N . ASP A 1 83 ? 3.050 3.746 -15.092 1.00 92.69 83 ASP A N 1
ATOM 677 C CA . ASP A 1 83 ? 3.693 2.616 -15.762 1.00 92.69 83 ASP A CA 1
ATOM 678 C C . ASP A 1 83 ? 4.388 1.673 -14.775 1.00 92.69 83 ASP A C 1
ATOM 680 O O . ASP A 1 83 ? 5.508 1.235 -14.989 1.00 92.69 83 ASP A O 1
ATOM 684 N N . LEU A 1 84 ? 3.719 1.360 -13.655 1.00 92.88 84 LEU A N 1
ATOM 685 C CA . LEU A 1 84 ? 4.321 0.682 -12.495 1.00 92.88 84 LEU A CA 1
ATOM 686 C C . LEU A 1 84 ? 4.837 -0.738 -12.786 1.00 92.88 84 LEU A C 1
ATOM 688 O O . LEU A 1 84 ? 5.554 -1.312 -11.959 1.00 92.88 84 LEU A O 1
ATOM 692 N N . ASP A 1 85 ? 4.446 -1.312 -13.920 1.00 91.00 85 ASP A N 1
ATOM 693 C CA . ASP A 1 85 ? 4.896 -2.619 -14.393 1.00 91.00 85 ASP A CA 1
ATOM 694 C C . ASP A 1 85 ? 6.130 -2.534 -15.314 1.00 91.00 85 ASP A C 1
ATOM 696 O O . ASP A 1 85 ? 6.814 -3.541 -15.491 1.00 91.00 85 ASP A O 1
ATOM 700 N N . ASP A 1 86 ? 6.464 -1.348 -15.833 1.00 92.69 86 ASP A N 1
ATOM 701 C CA . ASP A 1 86 ? 7.680 -1.086 -16.607 1.00 92.69 86 ASP A CA 1
ATOM 702 C C . ASP A 1 86 ? 8.795 -0.606 -15.668 1.00 92.69 86 ASP A C 1
ATOM 704 O O . ASP A 1 86 ? 8.820 0.535 -15.220 1.00 92.69 86 ASP A O 1
ATOM 708 N N . VAL A 1 87 ? 9.733 -1.489 -15.329 1.00 89.75 87 VAL A N 1
ATOM 709 C CA . VAL A 1 87 ? 10.805 -1.177 -14.368 1.00 89.75 87 VAL A CA 1
ATOM 710 C C . VAL A 1 87 ? 11.717 -0.040 -14.847 1.00 89.75 87 VAL A C 1
ATOM 712 O O . VAL A 1 87 ? 12.253 0.679 -14.004 1.00 89.75 87 VAL A O 1
ATOM 715 N N . GLU A 1 88 ? 11.882 0.139 -16.159 1.00 90.12 88 GLU A N 1
ATOM 716 C CA . GLU A 1 88 ? 12.784 1.145 -16.730 1.00 90.12 88 GLU A CA 1
ATOM 717 C C . GLU A 1 88 ? 12.118 2.520 -16.813 1.00 90.12 88 GLU A C 1
ATOM 719 O O . GLU A 1 88 ? 12.753 3.529 -16.506 1.00 90.12 88 GLU A O 1
ATOM 724 N N . ASN A 1 89 ? 10.832 2.558 -17.176 1.00 91.44 89 ASN A N 1
ATOM 725 C CA . ASN A 1 89 ? 10.110 3.810 -17.422 1.00 91.44 89 ASN A CA 1
ATOM 726 C C . ASN A 1 89 ? 9.147 4.218 -16.299 1.00 91.44 89 ASN A C 1
ATOM 728 O O . ASN A 1 89 ? 8.610 5.330 -16.336 1.00 91.44 89 ASN A O 1
ATOM 732 N N . ARG A 1 90 ? 8.921 3.364 -15.288 1.00 94.00 90 ARG A N 1
ATOM 733 C CA . ARG A 1 90 ? 7.995 3.679 -14.193 1.00 94.00 90 ARG A CA 1
ATOM 734 C C . ARG A 1 90 ? 8.358 4.978 -13.501 1.00 94.00 90 ARG A C 1
ATOM 736 O O . ARG A 1 90 ? 9.509 5.237 -13.144 1.00 94.00 90 ARG A O 1
ATOM 743 N N . LYS A 1 91 ? 7.325 5.741 -13.165 1.00 94.31 91 LYS A N 1
ATOM 744 C CA . LYS A 1 91 ? 7.454 6.933 -12.334 1.00 94.31 91 LYS A CA 1
ATOM 745 C C . LYS A 1 91 ? 6.731 6.725 -11.018 1.00 94.31 91 LYS A C 1
ATOM 747 O O . LYS A 1 91 ? 5.505 6.671 -10.979 1.00 94.31 91 LYS A O 1
ATOM 752 N N . VAL A 1 92 ? 7.486 6.628 -9.930 1.00 95.06 92 VAL A N 1
ATOM 753 C CA . VAL A 1 92 ? 6.928 6.511 -8.579 1.00 95.06 92 VAL A CA 1
ATOM 754 C C . VAL A 1 92 ? 6.634 7.904 -8.031 1.00 95.06 92 VAL A C 1
ATOM 756 O O . VAL A 1 92 ? 7.521 8.750 -7.950 1.00 95.06 92 VAL A O 1
ATOM 759 N N . TYR A 1 93 ? 5.384 8.142 -7.641 1.00 93.44 93 TYR A N 1
ATOM 760 C CA . TYR A 1 93 ? 4.954 9.366 -6.955 1.00 93.44 93 TYR A CA 1
ATOM 761 C C . TYR A 1 93 ? 4.937 9.197 -5.448 1.00 93.44 93 TYR A C 1
ATOM 763 O O . TYR A 1 93 ? 5.246 10.122 -4.701 1.00 93.44 93 TYR A O 1
ATOM 771 N N . THR A 1 94 ? 4.538 8.016 -4.995 1.00 94.00 94 THR A N 1
ATOM 772 C CA . THR A 1 94 ? 4.507 7.666 -3.581 1.00 94.00 94 THR A CA 1
ATOM 773 C C . THR A 1 94 ? 4.906 6.203 -3.453 1.00 94.00 94 THR A C 1
ATOM 775 O O . THR A 1 94 ? 4.218 5.359 -4.035 1.00 94.00 94 THR A O 1
ATOM 778 N N . PRO A 1 95 ? 6.000 5.881 -2.743 1.00 97.06 95 PRO A N 1
ATOM 779 C CA . PRO A 1 95 ? 6.383 4.498 -2.508 1.00 97.06 95 PRO A CA 1
ATOM 780 C C . PRO A 1 95 ? 5.353 3.802 -1.613 1.00 97.06 95 PRO A C 1
ATOM 782 O O . PRO A 1 95 ? 4.679 4.429 -0.789 1.00 97.06 95 PRO A O 1
ATOM 785 N N . ALA A 1 96 ? 5.242 2.486 -1.765 1.00 97.62 96 ALA A N 1
ATOM 786 C CA . ALA A 1 96 ? 4.438 1.668 -0.874 1.00 97.62 96 ALA A CA 1
ATOM 787 C C . ALA A 1 96 ? 5.031 1.695 0.538 1.00 97.62 96 ALA A C 1
ATOM 789 O O . ALA A 1 96 ? 6.220 1.446 0.708 1.00 97.62 96 ALA A O 1
ATOM 790 N N . GLN A 1 97 ? 4.201 1.917 1.552 1.00 97.50 97 GLN A N 1
ATOM 791 C CA . GLN A 1 97 ? 4.623 1.810 2.948 1.00 97.50 97 GLN A CA 1
ATOM 792 C C . GLN A 1 97 ? 4.470 0.355 3.387 1.00 97.50 97 GLN A C 1
ATOM 794 O O . GLN A 1 97 ? 3.357 -0.191 3.363 1.00 97.50 97 GLN A O 1
ATOM 799 N N . VAL A 1 98 ? 5.574 -0.293 3.756 1.00 96.75 98 VAL A N 1
ATOM 800 C CA . VAL A 1 98 ? 5.589 -1.722 4.088 1.00 96.75 98 VAL A CA 1
ATOM 801 C C . VAL A 1 98 ? 6.263 -2.001 5.430 1.00 96.75 98 VAL A C 1
ATOM 803 O O . VAL A 1 98 ? 7.254 -1.385 5.810 1.00 96.75 98 VAL A O 1
ATOM 806 N N . PHE A 1 99 ? 5.715 -2.976 6.148 1.00 94.69 99 PHE A N 1
ATOM 807 C CA . PHE A 1 99 ? 6.345 -3.616 7.295 1.00 94.69 99 PHE A CA 1
ATOM 808 C C . PHE A 1 99 ? 6.977 -4.920 6.835 1.00 94.69 99 PHE A C 1
ATOM 810 O O . PHE A 1 99 ? 6.375 -5.663 6.052 1.00 94.69 99 PHE A O 1
ATOM 817 N N . THR A 1 100 ? 8.178 -5.195 7.323 1.00 94.25 100 THR A N 1
ATOM 818 C CA . THR A 1 100 ? 8.991 -6.327 6.895 1.00 94.25 100 THR A CA 1
ATOM 819 C C . THR A 1 100 ? 9.143 -7.354 8.004 1.00 94.25 100 THR A C 1
ATOM 821 O O . THR A 1 100 ? 9.071 -7.048 9.192 1.00 94.25 100 THR A O 1
ATOM 824 N N . LYS A 1 101 ? 9.393 -8.593 7.590 1.00 92.38 101 LYS A N 1
ATOM 825 C CA . LYS A 1 101 ? 9.820 -9.687 8.461 1.00 92.38 101 LYS A CA 1
ATOM 826 C C . LYS A 1 101 ? 10.979 -10.426 7.812 1.00 92.38 101 LYS A C 1
ATOM 828 O O . LYS A 1 101 ? 11.094 -10.455 6.585 1.00 92.38 101 LYS A O 1
ATOM 833 N N . SER A 1 102 ? 11.802 -11.079 8.623 1.00 90.94 102 SER A N 1
ATOM 834 C CA . SER A 1 102 ? 12.873 -11.933 8.114 1.00 90.94 102 SER A CA 1
ATOM 835 C C . SER A 1 102 ? 12.313 -13.122 7.334 1.00 90.94 102 SER A C 1
ATOM 837 O O . SER A 1 102 ? 11.300 -13.729 7.704 1.00 90.94 102 SER A O 1
ATOM 839 N N . LYS A 1 103 ? 13.004 -13.497 6.259 1.00 87.44 103 LYS A N 1
ATOM 840 C CA . LYS A 1 103 ? 12.753 -14.740 5.531 1.00 87.44 103 LYS A CA 1
ATOM 841 C C . LYS A 1 103 ? 12.913 -15.912 6.493 1.00 87.44 103 LYS A C 1
ATOM 843 O O . LYS A 1 103 ? 13.921 -16.043 7.180 1.00 87.44 103 LYS A O 1
ATOM 848 N N . SER A 1 104 ? 11.924 -16.804 6.518 1.00 79.12 104 SER A N 1
ATOM 849 C CA . SER A 1 104 ? 12.090 -18.093 7.194 1.00 79.12 104 SER A CA 1
ATOM 850 C C . SER A 1 104 ? 13.293 -18.821 6.590 1.00 79.12 104 SER A C 1
ATOM 852 O O . SER A 1 104 ? 13.439 -18.831 5.366 1.00 79.12 104 SER A O 1
ATOM 854 N N . TYR A 1 105 ? 14.103 -19.488 7.419 1.00 66.94 105 TYR A N 1
ATOM 855 C CA . TYR A 1 105 ? 15.236 -20.310 6.972 1.00 66.94 105 TYR A CA 1
ATOM 856 C C . TYR A 1 105 ? 14.852 -21.255 5.822 1.00 66.94 105 TYR A C 1
ATOM 858 O O . TYR A 1 105 ? 15.585 -21.385 4.846 1.00 66.94 105 TYR A O 1
ATOM 866 N N . LYS A 1 106 ? 13.639 -21.827 5.866 1.00 64.06 106 LYS A N 1
ATOM 867 C CA . LYS A 1 106 ? 13.101 -22.679 4.796 1.00 64.06 106 LYS A CA 1
ATOM 868 C C . LYS A 1 106 ? 12.923 -21.925 3.469 1.00 64.06 106 LYS A C 1
ATOM 870 O O . LYS A 1 106 ? 13.231 -22.457 2.411 1.00 64.06 106 LYS A O 1
ATOM 875 N N . SER A 1 107 ? 12.457 -20.680 3.518 1.00 62.47 107 SER A N 1
ATOM 876 C CA . SER A 1 107 ? 12.322 -19.819 2.336 1.00 62.47 107 SER A CA 1
ATOM 877 C C . SER A 1 107 ? 13.684 -19.377 1.799 1.00 62.47 107 SER A C 1
ATOM 879 O O . SER A 1 107 ? 13.873 -19.294 0.586 1.00 62.47 107 SER A O 1
ATOM 881 N N . TYR A 1 108 ? 14.642 -19.132 2.697 1.00 62.59 108 TYR A N 1
ATOM 882 C CA . TYR A 1 108 ? 16.006 -18.757 2.342 1.00 62.59 108 TYR A CA 1
ATOM 883 C C . TYR A 1 108 ? 16.706 -19.878 1.565 1.00 62.59 108 TYR A C 1
ATOM 885 O O . TYR A 1 108 ? 17.173 -19.637 0.450 1.00 62.59 108 TYR A O 1
ATOM 893 N N . VAL A 1 109 ? 16.682 -21.116 2.079 1.00 66.12 109 VAL A N 1
ATOM 894 C CA . VAL A 1 109 ? 17.281 -22.272 1.385 1.00 66.12 109 VAL A CA 1
ATOM 895 C C . VAL A 1 109 ? 16.618 -22.541 0.032 1.00 66.12 109 VAL A C 1
ATOM 897 O O . VAL A 1 109 ? 17.328 -22.768 -0.941 1.00 66.12 109 VAL A O 1
ATOM 900 N N . ILE A 1 110 ? 15.289 -22.404 -0.078 1.00 68.31 110 ILE A N 1
ATOM 901 C CA . ILE A 1 110 ? 14.576 -22.544 -1.361 1.00 68.31 110 ILE A CA 1
ATOM 902 C C . ILE A 1 110 ? 15.034 -21.471 -2.359 1.00 68.31 110 ILE A C 1
ATOM 904 O O . ILE A 1 110 ? 15.336 -21.788 -3.509 1.00 68.31 110 ILE A O 1
ATOM 908 N N . SER A 1 111 ? 15.137 -20.208 -1.930 1.00 67.00 111 SER A N 1
ATOM 909 C CA . SER A 1 111 ? 15.593 -19.120 -2.806 1.00 67.00 111 SER A CA 1
ATOM 910 C C . SER A 1 111 ? 17.033 -19.330 -3.289 1.00 67.00 111 SER A C 1
ATOM 912 O O . SER A 1 111 ? 17.355 -19.044 -4.444 1.00 67.00 111 SER A O 1
ATOM 914 N N . MET A 1 112 ? 17.888 -19.883 -2.428 1.00 69.88 112 MET A N 1
ATOM 915 C CA . MET A 1 112 ? 19.282 -20.172 -2.738 1.00 69.88 112 MET A CA 1
ATOM 916 C C . MET A 1 112 ? 19.393 -21.310 -3.752 1.00 69.88 112 MET A C 1
ATOM 918 O O . MET A 1 112 ? 20.094 -21.162 -4.753 1.00 69.88 112 MET A O 1
ATOM 922 N N . SER A 1 113 ? 18.634 -22.394 -3.565 1.00 73.69 113 SER A N 1
ATOM 923 C CA . SER A 1 113 ? 18.554 -23.494 -4.533 1.00 73.69 113 SER A CA 1
ATOM 924 C C . SER A 1 113 ? 18.093 -23.008 -5.911 1.00 73.69 113 SER A C 1
ATOM 926 O O . SER A 1 113 ? 18.709 -23.358 -6.917 1.00 73.69 113 SER A O 1
ATOM 928 N N . SER A 1 114 ? 17.082 -22.134 -5.972 1.00 71.38 114 SER A N 1
ATOM 929 C CA . SER A 1 114 ? 16.594 -21.551 -7.232 1.00 71.38 114 SER A CA 1
ATOM 930 C C . SER A 1 114 ? 17.627 -20.646 -7.917 1.00 71.38 114 SER A C 1
ATOM 932 O O . SER A 1 114 ? 17.790 -20.710 -9.137 1.00 71.38 114 SER A O 1
ATOM 934 N N . LYS A 1 115 ? 18.368 -19.823 -7.154 1.00 76.62 115 LYS A N 1
ATOM 935 C CA . LYS A 1 115 ? 19.461 -18.983 -7.686 1.00 76.62 115 LYS A CA 1
ATOM 936 C C . LYS A 1 115 ? 20.599 -19.834 -8.263 1.00 76.62 115 LYS A C 1
ATOM 938 O O . LYS A 1 115 ? 21.120 -19.503 -9.329 1.00 76.62 115 LYS A O 1
ATOM 943 N N . VAL A 1 116 ? 20.962 -20.930 -7.593 1.00 79.88 116 VAL A N 1
ATOM 944 C CA . VAL A 1 116 ? 21.981 -21.877 -8.079 1.00 79.88 116 VAL A CA 1
ATOM 945 C C . VAL A 1 116 ? 21.511 -22.566 -9.360 1.00 79.88 116 VAL A C 1
ATOM 947 O O . VAL A 1 116 ? 22.251 -22.565 -10.342 1.00 79.88 116 VAL A O 1
ATOM 950 N N . ALA A 1 117 ? 20.272 -23.063 -9.403 1.00 79.50 117 ALA A N 1
ATOM 951 C CA . ALA A 1 117 ? 19.711 -23.690 -10.600 1.00 79.50 117 ALA A CA 1
ATOM 952 C C . ALA A 1 117 ? 19.728 -22.742 -11.813 1.00 79.50 117 ALA A C 1
ATOM 954 O O . ALA A 1 117 ? 20.171 -23.129 -12.893 1.00 79.50 117 ALA A O 1
ATOM 955 N N . LYS A 1 118 ? 19.342 -21.473 -11.615 1.00 79.25 118 LYS A N 1
ATOM 956 C CA . LYS A 1 118 ? 19.365 -20.442 -12.666 1.00 79.25 118 LYS A CA 1
ATOM 957 C C . LYS A 1 118 ? 20.786 -20.110 -13.146 1.00 79.25 118 LYS A C 1
ATOM 959 O O . LYS A 1 118 ? 20.992 -19.832 -14.323 1.00 79.25 118 LYS A O 1
ATOM 964 N N . ARG A 1 119 ? 21.789 -20.147 -12.259 1.00 77.88 119 ARG A N 1
ATOM 965 C CA . ARG A 1 119 ? 23.200 -19.993 -12.661 1.00 77.88 119 ARG A CA 1
ATOM 966 C C . ARG A 1 119 ? 23.692 -21.183 -13.478 1.00 77.88 119 ARG A C 1
ATOM 968 O O . ARG A 1 119 ? 24.350 -20.967 -14.488 1.00 77.88 119 ARG A O 1
ATOM 975 N N . ILE A 1 120 ? 23.351 -22.407 -13.075 1.00 82.69 120 ILE A N 1
ATOM 976 C CA . ILE A 1 120 ? 23.732 -23.623 -13.807 1.00 82.69 120 ILE A CA 1
ATOM 977 C C . ILE A 1 120 ? 23.115 -23.617 -15.211 1.00 82.69 120 ILE A C 1
ATOM 979 O O . ILE A 1 120 ? 23.835 -23.855 -16.176 1.00 82.69 120 ILE A O 1
ATOM 983 N N . SER A 1 121 ? 21.833 -23.254 -15.351 1.00 76.38 121 SER A N 1
ATOM 984 C CA . SER A 1 121 ? 21.182 -23.157 -16.668 1.00 76.38 121 SER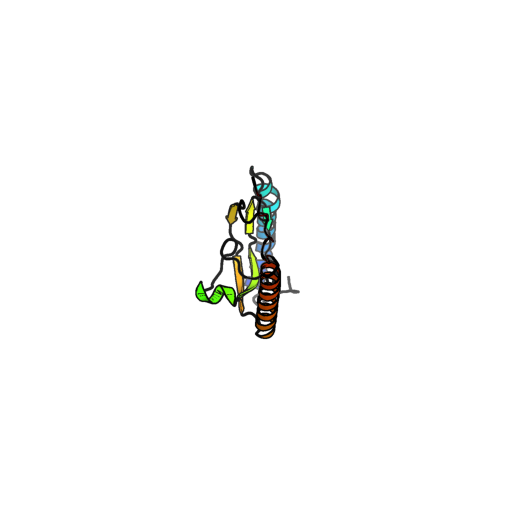 A CA 1
ATOM 985 C C . SER A 1 121 ? 21.799 -22.083 -17.568 1.00 76.38 121 SER A C 1
ATOM 987 O O . SER A 1 121 ? 21.906 -22.260 -18.778 1.00 76.38 121 SER A O 1
ATOM 989 N N . ASN A 1 122 ? 22.222 -20.955 -16.993 1.00 73.56 122 ASN A N 1
ATOM 990 C CA . ASN A 1 122 ? 22.870 -19.890 -17.760 1.00 73.56 122 ASN A CA 1
ATOM 991 C C . ASN A 1 122 ? 24.293 -20.278 -18.195 1.00 73.56 122 ASN A C 1
ATOM 993 O O . ASN A 1 122 ? 24.736 -19.863 -19.266 1.00 73.56 122 ASN A O 1
ATOM 997 N N . LEU A 1 123 ? 24.985 -21.095 -17.394 1.00 74.88 123 LEU A N 1
ATOM 998 C CA . LEU A 1 123 ? 26.324 -21.592 -17.701 1.00 74.88 123 LEU A CA 1
ATOM 999 C C . LEU A 1 123 ? 26.301 -22.681 -18.785 1.00 74.88 123 LEU A C 1
ATOM 1001 O O . LEU A 1 123 ? 27.156 -22.684 -19.664 1.00 74.88 123 LEU A O 1
ATOM 1005 N N . SER A 1 124 ? 25.289 -23.555 -18.795 1.00 66.31 124 SER A N 1
ATOM 1006 C CA . SER A 1 124 ? 25.120 -24.549 -19.869 1.00 66.31 124 SER A CA 1
ATOM 1007 C C . SER A 1 124 ? 24.821 -23.922 -21.235 1.00 66.31 124 SER A C 1
ATOM 1009 O O . SER A 1 124 ? 25.128 -24.513 -22.265 1.00 66.31 124 SER A O 1
ATOM 1011 N N . ASN A 1 125 ? 24.253 -22.714 -21.264 1.00 57.31 125 ASN A N 1
ATOM 1012 C CA . ASN A 1 125 ? 23.944 -22.011 -22.512 1.00 57.31 125 ASN A CA 1
ATOM 1013 C C . ASN A 1 125 ? 25.161 -21.295 -23.121 1.00 57.31 125 ASN A C 1
ATOM 1015 O O . ASN A 1 125 ? 25.120 -20.924 -24.289 1.00 57.31 125 ASN A O 1
ATOM 1019 N N . THR A 1 126 ? 26.243 -21.105 -22.358 1.00 54.59 126 THR A N 1
ATOM 1020 C CA . THR A 1 126 ? 27.469 -20.430 -22.823 1.00 54.59 126 THR A CA 1
ATOM 1021 C C . THR A 1 126 ? 28.523 -21.393 -23.380 1.00 54.59 126 THR A C 1
ATOM 1023 O O . THR A 1 126 ? 29.462 -20.943 -24.025 1.00 54.59 126 THR A O 1
ATOM 1026 N N . THR A 1 127 ? 28.373 -22.711 -23.204 1.00 51.16 127 THR A N 1
ATOM 1027 C CA . THR A 1 127 ? 29.350 -23.715 -23.675 1.00 51.16 127 THR A CA 1
ATOM 1028 C C . THR A 1 127 ? 29.073 -24.288 -25.072 1.00 51.16 127 THR A C 1
ATOM 1030 O O . THR A 1 127 ? 29.821 -25.151 -25.518 1.00 51.16 127 THR A O 1
ATOM 1033 N N . ASN A 1 128 ? 28.043 -23.816 -25.786 1.00 50.56 128 ASN A N 1
ATOM 1034 C CA . ASN A 1 128 ? 27.690 -24.317 -27.128 1.00 50.56 128 ASN A CA 1
ATOM 1035 C C . ASN A 1 128 ? 28.286 -23.520 -28.307 1.00 50.56 128 ASN A C 1
ATOM 1037 O O . ASN A 1 128 ? 27.946 -23.800 -29.453 1.00 50.56 128 ASN A O 1
ATOM 1041 N N . SER A 1 129 ? 29.203 -22.577 -28.076 1.00 49.81 129 SER A N 1
ATOM 1042 C CA . SER A 1 129 ? 30.017 -21.976 -29.146 1.00 49.81 129 SER A CA 1
ATOM 1043 C C . SER A 1 129 ? 31.371 -22.696 -29.258 1.00 49.81 129 SER A C 1
ATOM 1045 O O . SER A 1 129 ? 32.387 -22.207 -28.765 1.00 49.81 129 SER A O 1
ATOM 1047 N N . GLY A 1 130 ? 31.367 -23.901 -29.840 1.00 41.16 130 GLY A N 1
ATOM 1048 C CA . GLY A 1 130 ? 32.574 -24.604 -30.307 1.00 41.16 130 GLY A CA 1
ATOM 1049 C C . GLY A 1 130 ? 33.052 -24.061 -31.667 1.00 41.16 130 GLY A C 1
ATOM 1050 O O . GLY A 1 130 ? 32.259 -23.427 -32.360 1.00 41.16 130 GLY A O 1
ATOM 1051 N N . PRO A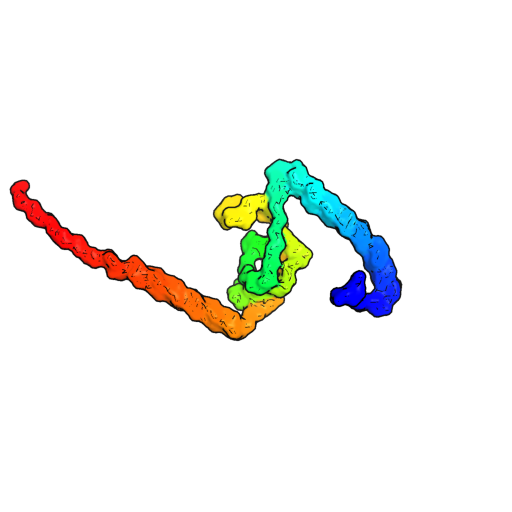 1 131 ? 34.331 -24.257 -32.038 1.00 44.94 131 PRO A N 1
ATOM 1052 C CA . PRO A 1 131 ? 35.051 -23.404 -32.984 1.00 44.94 131 PRO A CA 1
ATOM 1053 C C . PRO A 1 131 ? 34.571 -23.586 -34.428 1.00 44.94 131 PRO A C 1
ATOM 1055 O O . PRO A 1 131 ? 34.361 -24.712 -34.879 1.00 44.94 131 PRO A O 1
ATOM 1058 N N . GLU A 1 132 ? 34.446 -22.474 -35.157 1.00 43.00 132 GLU A N 1
ATOM 1059 C CA . GLU A 1 132 ? 34.215 -22.466 -36.603 1.00 43.00 132 GLU A CA 1
ATOM 1060 C C . GLU A 1 132 ? 35.343 -23.229 -37.316 1.00 43.00 132 GLU A C 1
ATOM 1062 O O . GLU A 1 132 ? 36.522 -22.874 -37.247 1.00 43.00 132 GLU A O 1
ATOM 1067 N N . SER A 1 133 ? 34.962 -24.323 -37.974 1.00 42.72 133 SER A N 1
ATOM 1068 C CA . SER A 1 133 ? 35.791 -25.067 -38.915 1.00 42.72 133 SER A CA 1
ATOM 1069 C C . SER A 1 133 ? 36.141 -24.182 -40.110 1.00 42.72 133 SER A C 1
ATOM 1071 O O . SER A 1 133 ? 35.269 -23.512 -40.659 1.00 42.72 133 SER A O 1
ATOM 1073 N N . GLY A 1 134 ? 37.421 -24.196 -40.483 1.00 44.12 134 GLY A N 1
ATOM 1074 C CA . GLY A 1 134 ? 38.030 -23.280 -41.438 1.00 44.12 134 GLY A CA 1
ATOM 1075 C C . GLY A 1 134 ? 37.483 -23.321 -42.862 1.00 44.12 134 GLY A C 1
ATOM 1076 O O . GLY A 1 134 ? 36.957 -24.330 -43.317 1.00 44.12 134 GLY A O 1
ATOM 1077 N N . ASN A 1 135 ? 37.743 -22.226 -43.574 1.00 38.38 135 ASN A N 1
ATOM 1078 C CA . ASN A 1 135 ? 37.876 -22.214 -45.024 1.00 38.38 135 ASN A CA 1
ATOM 1079 C C . ASN A 1 135 ? 39.256 -21.648 -45.368 1.00 38.38 135 ASN A C 1
ATOM 1081 O O . ASN A 1 135 ? 39.578 -20.504 -45.052 1.00 38.38 135 ASN A O 1
ATOM 1085 N N . SER A 1 136 ? 40.084 -22.500 -45.968 1.00 45.28 136 SER A N 1
ATOM 1086 C CA . SER A 1 136 ? 41.283 -22.118 -46.701 1.00 45.28 136 SER A CA 1
ATOM 1087 C C . SER A 1 136 ? 40.884 -21.913 -48.159 1.00 45.28 136 SER A C 1
ATOM 1089 O O . SER A 1 136 ? 40.650 -22.899 -48.859 1.00 45.28 136 SER A O 1
ATOM 1091 N N . ASP A 1 137 ? 40.819 -20.665 -48.608 1.00 49.03 137 ASP A N 1
ATOM 1092 C CA . ASP A 1 137 ? 40.679 -20.361 -50.028 1.00 49.03 137 ASP A CA 1
ATOM 1093 C C . ASP A 1 137 ? 42.077 -20.191 -50.638 1.00 49.03 137 ASP A C 1
ATOM 1095 O O . ASP A 1 137 ? 42.864 -19.335 -50.227 1.00 49.03 137 ASP A O 1
ATOM 1099 N N . TYR A 1 138 ? 42.387 -21.076 -51.584 1.00 46.44 138 TYR A N 1
ATOM 1100 C CA . TYR A 1 138 ? 43.463 -20.927 -52.555 1.00 46.44 138 TYR A CA 1
ATOM 1101 C C . TYR A 1 138 ? 42.892 -20.196 -53.776 1.00 46.44 138 TYR A C 1
ATOM 1103 O O . TYR A 1 138 ? 42.017 -20.756 -54.429 1.00 46.44 138 TYR A O 1
ATOM 1111 N N . GLU A 1 139 ? 43.381 -18.987 -54.054 1.00 43.84 139 GLU A N 1
ATOM 1112 C CA . GLU A 1 139 ? 43.841 -18.464 -55.364 1.00 43.84 139 GLU A CA 1
ATOM 1113 C C . GLU A 1 139 ? 44.180 -16.970 -55.261 1.00 43.84 139 GLU A C 1
ATOM 1115 O O . GLU A 1 139 ? 43.320 -16.175 -54.819 1.00 43.84 139 GLU A O 1
#

pLDDT: mean 83.22, std 15.36, range [38.38, 97.62]

Organism: Rhizophagus irregularis (strain DAOM 197198w) (NCBI:txid1432141)

Radius of gyration: 24.85 Å; chains: 1; bounding box: 61×39×81 Å